Protein AF-A0A1B6JTE7-F1 (afdb_monomer_lite)

Sequence (117 aa):
RVVGVVVRNLNTAIDTTFYPTPEARLSNLRHRPIGIGVQGLADAFIALRMPYESEAARRLNRMIFETMYYAAIEASVGLATALGPYESFGGSHLSRGVFQFEIAGAKPSELWDWDAL

Foldseek 3Di:
DVLLVVLVVLLVCLVVPDDPDVVSNVVCQQQVDDDDDDDCLVVVCVVVVHDCPDPVSVVVVLVVVLVSQVSNVVSLVVVCVVPNHHNPPPPDCVNVLHDPCVVVVHDHDPPDDSVVD

pLDDT: mean 97.37, std 1.62, range [90.31, 98.81]

Organism: NCBI:txid320908

Structure (mmCIF, N/CA/C/O backbone):
data_AF-A0A1B6JTE7-F1
#
_entry.id   AF-A0A1B6JTE7-F1
#
loop_
_atom_site.group_PDB
_atom_site.id
_atom_site.type_symbol
_atom_site.label_atom_id
_atom_site.label_alt_id
_atom_site.label_comp_id
_atom_site.label_asym_id
_atom_site.label_entity_id
_atom_site.label_seq_id
_atom_site.pdbx_PDB_ins_code
_atom_site.Cartn_x
_atom_site.Cartn_y
_atom_site.Cartn_z
_atom_site.occupancy
_atom_site.B_iso_or_equiv
_atom_site.auth_seq_id
_atom_site.auth_comp_id
_atom_site.auth_asym_id
_atom_site.auth_atom_id
_atom_site.pdbx_PDB_model_num
ATOM 1 N N . ARG A 1 1 ? 0.471 -11.310 -4.313 1.00 91.44 1 ARG A N 1
ATOM 2 C CA . ARG A 1 1 ? 0.625 -12.377 -3.277 1.00 91.44 1 ARG A CA 1
ATOM 3 C C . ARG A 1 1 ? 1.498 -11.977 -2.080 1.00 91.44 1 ARG A C 1
ATOM 5 O O . ARG A 1 1 ? 0.946 -11.888 -0.993 1.00 91.44 1 ARG A O 1
ATOM 12 N N . VAL A 1 2 ? 2.821 -11.781 -2.223 1.00 98.12 2 VAL A N 1
ATOM 13 C CA . VAL A 1 2 ? 3.726 -11.526 -1.068 1.00 98.12 2 VAL A CA 1
ATOM 14 C C . VAL A 1 2 ? 3.336 -10.261 -0.302 1.00 98.12 2 VAL A C 1
ATOM 16 O O . VAL A 1 2 ? 3.194 -10.310 0.913 1.00 98.12 2 VAL A O 1
ATOM 19 N N . VAL A 1 3 ? 3.057 -9.165 -1.011 1.00 98.62 3 VAL A N 1
ATOM 20 C CA . VAL A 1 3 ? 2.592 -7.911 -0.395 1.00 98.62 3 VAL A CA 1
ATOM 21 C C . VAL A 1 3 ? 1.341 -8.121 0.459 1.00 98.62 3 VAL A C 1
ATOM 23 O O . VAL A 1 3 ? 1.306 -7.666 1.593 1.00 98.62 3 VAL A O 1
ATOM 26 N N . GLY A 1 4 ? 0.363 -8.899 -0.012 1.00 98.44 4 GLY A N 1
ATOM 27 C CA . GLY A 1 4 ? -0.830 -9.206 0.780 1.00 98.44 4 GLY A CA 1
ATOM 28 C C . GLY A 1 4 ? -0.541 -9.986 2.071 1.00 98.44 4 GLY A C 1
ATOM 29 O O . GLY A 1 4 ? -1.251 -9.819 3.059 1.00 98.44 4 GLY A O 1
ATOM 30 N N . VAL A 1 5 ? 0.516 -10.809 2.111 1.00 98.62 5 VAL A N 1
ATOM 31 C CA . VAL A 1 5 ? 0.989 -11.422 3.369 1.00 98.62 5 VAL A CA 1
ATOM 32 C C . VAL A 1 5 ? 1.558 -10.349 4.296 1.00 98.62 5 VAL A C 1
ATOM 34 O O . VAL A 1 5 ? 1.211 -10.322 5.472 1.00 98.62 5 VAL A O 1
ATOM 37 N N . VAL A 1 6 ? 2.372 -9.433 3.765 1.00 98.75 6 VAL A N 1
ATOM 38 C CA . VAL A 1 6 ? 2.942 -8.319 4.539 1.00 98.75 6 VAL A CA 1
ATOM 39 C C . VAL A 1 6 ? 1.846 -7.414 5.109 1.00 98.75 6 VAL A C 1
ATOM 41 O O . VAL A 1 6 ? 1.922 -7.071 6.283 1.00 98.75 6 VAL A O 1
ATOM 44 N N . VAL A 1 7 ? 0.795 -7.101 4.341 1.00 98.81 7 VAL A N 1
ATOM 45 C CA . VAL A 1 7 ? -0.376 -6.342 4.827 1.00 98.81 7 VAL A CA 1
ATOM 46 C C . VAL A 1 7 ? -0.989 -7.000 6.058 1.00 98.81 7 VAL A C 1
ATOM 48 O O . VAL A 1 7 ? -1.206 -6.331 7.065 1.00 98.81 7 VAL A O 1
ATOM 51 N N . ARG A 1 8 ? -1.230 -8.316 6.011 1.00 98.56 8 ARG A N 1
ATOM 52 C CA . ARG A 1 8 ? -1.801 -9.052 7.149 1.00 98.56 8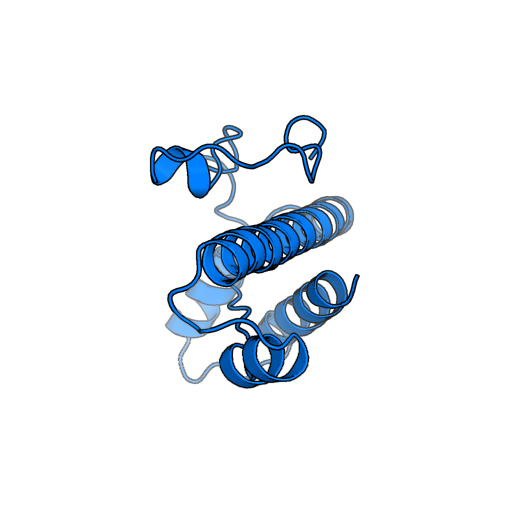 ARG A CA 1
ATOM 53 C C . ARG A 1 8 ? -0.870 -9.041 8.355 1.00 98.56 8 ARG A C 1
ATOM 55 O O . ARG A 1 8 ? -1.327 -8.748 9.453 1.00 98.56 8 ARG A O 1
ATOM 62 N N . ASN A 1 9 ? 0.424 -9.280 8.143 1.00 98.62 9 ASN A N 1
ATOM 63 C CA . ASN A 1 9 ? 1.418 -9.258 9.215 1.00 98.62 9 ASN A CA 1
ATOM 64 C C . ASN A 1 9 ? 1.482 -7.884 9.898 1.00 98.62 9 ASN A C 1
ATOM 66 O O . ASN A 1 9 ? 1.455 -7.804 11.124 1.00 98.62 9 ASN A O 1
ATOM 70 N N . LEU A 1 10 ? 1.540 -6.804 9.113 1.00 98.62 10 LEU A N 1
ATOM 71 C CA . LEU A 1 10 ? 1.593 -5.441 9.640 1.00 98.62 10 LEU A CA 1
ATOM 72 C C . LEU A 1 10 ? 0.280 -5.045 10.320 1.00 98.62 10 LEU A C 1
ATOM 74 O O . LEU A 1 10 ? 0.327 -4.424 11.376 1.00 98.62 10 LEU A O 1
ATOM 78 N N . ASN A 1 11 ? -0.877 -5.452 9.789 1.00 98.56 11 ASN A N 1
ATOM 79 C CA . ASN A 1 11 ? -2.155 -5.217 10.460 1.00 98.56 11 ASN A CA 1
ATOM 80 C C . ASN A 1 11 ? -2.231 -5.938 11.815 1.00 98.56 11 ASN A C 1
ATOM 82 O O . ASN A 1 11 ? -2.684 -5.338 12.781 1.00 98.56 11 ASN A O 1
ATOM 86 N N . THR A 1 12 ? -1.750 -7.182 11.916 1.00 98.44 12 THR A N 1
ATOM 87 C CA . THR A 1 12 ? -1.650 -7.886 13.207 1.00 98.44 12 THR A CA 1
ATOM 88 C C . THR A 1 12 ? -0.702 -7.166 14.167 1.00 98.44 12 THR A C 1
ATOM 90 O O . THR A 1 12 ? -1.013 -7.039 15.349 1.00 98.44 12 THR A O 1
ATOM 93 N N . ALA A 1 13 ? 0.420 -6.637 13.670 1.00 98.25 13 ALA A N 1
ATOM 94 C CA . ALA A 1 13 ? 1.377 -5.906 14.497 1.00 98.25 13 ALA A CA 1
ATOM 95 C C . ALA A 1 13 ? 0.771 -4.652 15.154 1.00 98.25 13 ALA A C 1
ATOM 97 O O . ALA A 1 13 ? 1.160 -4.314 16.270 1.00 98.25 13 ALA A O 1
ATOM 98 N N . ILE A 1 14 ? -0.207 -3.993 14.519 1.00 98.25 14 ILE A N 1
ATOM 99 C CA . ILE A 1 14 ? -0.927 -2.850 15.111 1.00 98.25 14 ILE A CA 1
ATOM 100 C C . ILE A 1 14 ? -1.611 -3.248 16.424 1.00 98.25 14 ILE A C 1
ATOM 102 O O . ILE A 1 14 ? -1.602 -2.465 17.376 1.00 98.25 14 ILE A O 1
ATOM 106 N N . ASP A 1 15 ? -2.169 -4.455 16.496 1.00 97.56 15 ASP A N 1
ATOM 107 C CA . ASP A 1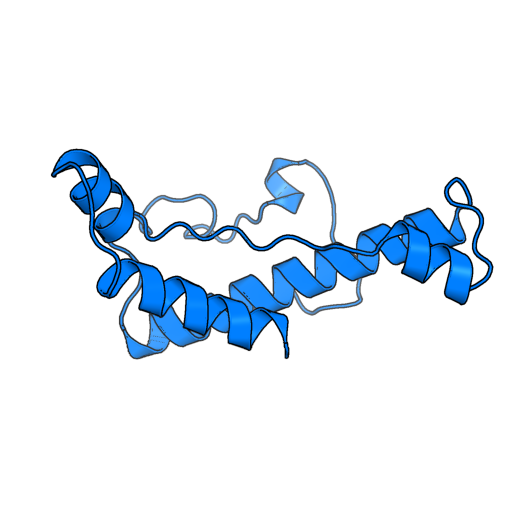 15 ? -2.905 -4.924 17.673 1.00 97.56 15 ASP A CA 1
ATOM 108 C C . ASP A 1 15 ? -1.978 -5.488 18.757 1.00 97.56 15 ASP A C 1
ATOM 110 O O . ASP A 1 15 ? -2.291 -5.402 19.944 1.00 97.56 15 ASP A O 1
ATOM 114 N N . THR A 1 16 ? -0.830 -6.050 18.366 1.00 97.44 16 THR A N 1
ATOM 115 C CA . THR A 1 16 ? 0.092 -6.729 19.292 1.00 97.44 16 THR A CA 1
ATOM 116 C C . THR A 1 16 ? 1.272 -5.875 19.747 1.00 97.44 16 THR A C 1
ATOM 118 O O . THR A 1 16 ? 2.005 -6.290 20.643 1.00 97.44 16 THR A O 1
ATOM 121 N N . THR A 1 17 ? 1.520 -4.720 19.124 1.00 96.94 17 THR A N 1
ATOM 122 C CA . THR A 1 17 ? 2.668 -3.879 19.485 1.00 96.94 17 THR A CA 1
ATOM 123 C C . THR A 1 17 ? 2.481 -3.216 20.849 1.00 96.94 17 THR A C 1
ATOM 125 O O . THR A 1 17 ? 1.377 -2.846 21.253 1.00 96.94 17 THR A O 1
ATOM 128 N N . PHE A 1 18 ? 3.593 -3.001 21.549 1.00 97.62 18 PHE A N 1
ATOM 129 C CA . PHE A 1 18 ? 3.625 -2.114 22.703 1.00 97.62 18 PHE A CA 1
ATOM 130 C C . PHE A 1 18 ? 3.637 -0.658 22.227 1.00 97.62 18 PHE A C 1
ATOM 132 O O . PHE A 1 18 ? 4.460 -0.280 21.391 1.00 97.62 18 PHE A O 1
ATOM 139 N N . TYR A 1 19 ? 2.735 0.159 22.771 1.00 98.06 19 TYR A N 1
ATOM 140 C CA . TYR A 1 19 ? 2.679 1.591 22.495 1.00 98.06 19 TYR A CA 1
ATOM 141 C C . TYR A 1 19 ? 3.289 2.365 23.667 1.00 98.06 19 TYR A C 1
ATOM 143 O O . TYR A 1 19 ? 2.765 2.266 24.777 1.00 98.06 19 TYR A O 1
ATOM 151 N N . PRO A 1 20 ? 4.357 3.154 23.447 1.00 97.12 20 PRO A N 1
ATOM 152 C CA . PRO A 1 20 ? 5.023 3.883 24.525 1.00 97.12 20 PRO A CA 1
ATOM 153 C C . PRO A 1 20 ? 4.172 5.030 25.084 1.00 97.12 20 PRO A C 1
ATOM 155 O O . PRO A 1 20 ? 4.398 5.452 26.215 1.00 97.12 20 PRO A O 1
ATOM 158 N N . THR A 1 21 ? 3.198 5.531 24.315 1.00 98.06 21 THR A N 1
ATOM 159 C CA . THR A 1 21 ? 2.276 6.585 24.749 1.00 98.06 21 THR A CA 1
ATOM 160 C C . THR A 1 21 ? 0.830 6.266 24.340 1.00 98.06 21 THR A C 1
ATOM 162 O O . THR A 1 21 ? 0.604 5.587 23.326 1.00 98.06 21 THR A O 1
ATOM 165 N N . PRO A 1 22 ? -0.175 6.734 25.105 1.00 98.00 22 PRO A N 1
ATOM 166 C CA . PRO A 1 22 ? -1.583 6.518 24.772 1.00 98.00 22 PRO A CA 1
ATOM 167 C C . PRO A 1 22 ? -1.997 7.191 23.455 1.00 98.00 22 PRO A C 1
ATOM 169 O O . PRO A 1 22 ? -2.849 6.657 22.747 1.00 98.00 22 PRO A O 1
ATOM 172 N N . GLU A 1 23 ? -1.374 8.307 23.076 1.00 98.19 23 GLU A N 1
ATOM 173 C CA . GLU A 1 23 ? -1.640 9.018 21.819 1.00 98.19 23 GLU A CA 1
ATOM 174 C C . GLU A 1 23 ? -1.215 8.183 20.608 1.00 98.19 23 GLU A C 1
ATOM 176 O O . GLU A 1 23 ? -1.950 8.107 19.622 1.00 98.19 23 GLU A O 1
ATOM 181 N N . ALA A 1 24 ? -0.064 7.504 20.696 1.00 97.94 24 ALA A N 1
ATOM 182 C CA . ALA A 1 24 ? 0.398 6.600 19.647 1.00 97.94 24 ALA A CA 1
ATOM 183 C C . ALA A 1 24 ? -0.581 5.433 19.459 1.00 97.94 24 ALA A C 1
ATOM 185 O O . ALA A 1 24 ? -0.944 5.106 18.328 1.00 97.94 24 ALA A O 1
ATOM 186 N N . ARG A 1 25 ? -1.069 4.854 20.567 1.00 98.00 25 ARG A N 1
ATOM 187 C CA . ARG A 1 25 ? -2.077 3.785 20.538 1.00 98.00 25 ARG A CA 1
ATOM 188 C C . ARG A 1 25 ? -3.388 4.261 19.921 1.00 98.00 25 ARG A C 1
ATOM 190 O O . ARG A 1 25 ? -3.938 3.572 19.066 1.00 98.00 25 ARG A O 1
ATOM 197 N N . LEU A 1 26 ? -3.880 5.427 20.340 1.00 98.00 26 LEU A N 1
ATOM 198 C CA . LEU A 1 26 ? -5.117 6.009 19.820 1.00 98.00 26 LEU A CA 1
ATOM 199 C C . LEU A 1 26 ? -5.024 6.244 18.308 1.00 98.00 26 LEU A C 1
ATOM 201 O O . LEU A 1 26 ? -5.914 5.828 17.571 1.00 98.00 26 LEU A O 1
ATOM 205 N N . SER A 1 27 ? -3.931 6.858 17.850 1.00 97.94 27 SER A N 1
ATOM 206 C CA . SER A 1 27 ? -3.696 7.134 16.430 1.00 97.94 27 SER A CA 1
ATOM 207 C C . SER A 1 27 ? -3.678 5.849 15.595 1.00 97.94 27 SER A C 1
ATOM 209 O O . SER A 1 27 ? -4.434 5.720 14.628 1.00 97.94 27 SER A O 1
ATOM 211 N N . ASN A 1 28 ? -2.878 4.858 16.002 1.00 97.62 28 ASN A N 1
ATOM 212 C CA . ASN A 1 28 ? -2.752 3.613 15.250 1.00 97.62 28 ASN A CA 1
ATOM 213 C C . ASN A 1 28 ? -4.041 2.789 15.238 1.00 97.62 28 ASN A C 1
ATOM 215 O O . ASN A 1 28 ? -4.384 2.244 14.195 1.00 97.62 28 ASN A O 1
ATOM 219 N N . LEU A 1 29 ? -4.775 2.694 16.349 1.00 97.44 29 LEU A N 1
ATOM 220 C CA . LEU A 1 29 ? -6.016 1.912 16.374 1.00 97.44 29 LEU A CA 1
ATOM 221 C C . LEU A 1 29 ? -7.131 2.565 15.551 1.00 97.44 29 LEU A C 1
ATOM 223 O O . LEU A 1 29 ? -7.903 1.852 14.911 1.00 97.44 29 LEU A O 1
ATOM 227 N N . ARG A 1 30 ? -7.182 3.901 15.516 1.00 97.94 30 ARG A N 1
ATOM 228 C CA . ARG A 1 30 ? -8.193 4.654 14.766 1.00 97.94 30 ARG A CA 1
ATOM 229 C C . ARG A 1 30 ? -7.965 4.624 13.254 1.00 97.94 30 ARG A C 1
ATOM 231 O O . ARG A 1 30 ? -8.917 4.479 12.486 1.00 97.94 30 ARG A O 1
ATOM 238 N N . HIS A 1 31 ? -6.714 4.795 12.826 1.00 98.19 31 HIS A N 1
ATOM 239 C CA . HIS A 1 31 ? -6.358 4.994 11.414 1.00 98.19 31 HIS A CA 1
ATOM 240 C C . HIS A 1 31 ? -5.732 3.759 10.757 1.00 98.19 31 HIS A C 1
ATOM 242 O O . HIS A 1 31 ? -5.705 3.664 9.534 1.00 98.19 31 HIS A O 1
ATOM 248 N N . ARG A 1 32 ? -5.206 2.837 11.567 1.00 98.31 32 ARG A N 1
ATOM 249 C CA . ARG A 1 32 ? -4.526 1.595 11.174 1.00 98.31 32 ARG A CA 1
ATOM 250 C C . ARG A 1 32 ? -3.532 1.728 10.002 1.00 98.31 32 ARG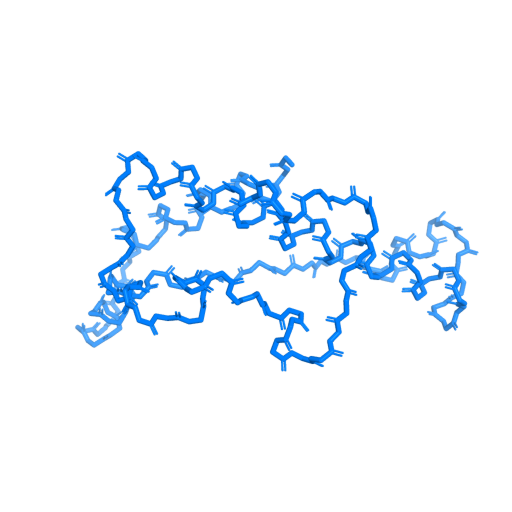 A C 1
ATOM 252 O O . ARG A 1 32 ? -3.569 0.905 9.086 1.00 98.31 32 ARG A O 1
ATOM 259 N N . PRO A 1 33 ? -2.637 2.738 9.993 1.00 98.31 33 PRO A N 1
ATOM 260 C CA . PRO A 1 33 ? -1.707 2.928 8.888 1.00 98.31 33 PRO A CA 1
ATOM 261 C C . PRO A 1 33 ? -0.634 1.832 8.874 1.00 98.31 33 PRO A C 1
ATOM 263 O O . PRO A 1 33 ? -0.143 1.408 9.920 1.00 98.31 33 PRO A O 1
ATOM 266 N N . ILE A 1 34 ? -0.218 1.420 7.676 1.00 98.44 34 ILE A N 1
ATOM 267 C CA . ILE A 1 34 ? 0.917 0.514 7.464 1.00 98.44 34 ILE A CA 1
ATOM 268 C C . ILE A 1 34 ? 1.848 1.068 6.384 1.00 98.44 34 ILE A C 1
ATOM 270 O O . ILE A 1 34 ? 1.407 1.749 5.460 1.00 98.44 34 ILE A O 1
ATOM 274 N N . GLY A 1 35 ? 3.141 0.759 6.491 1.00 97.81 35 GLY A N 1
ATOM 275 C CA . GLY A 1 35 ? 4.155 1.116 5.499 1.00 97.81 35 GLY A CA 1
ATOM 276 C C . GLY A 1 35 ? 4.804 -0.132 4.912 1.00 97.81 35 GLY A C 1
ATOM 277 O O . GLY A 1 35 ? 5.353 -0.946 5.651 1.00 97.81 35 GLY A O 1
ATOM 278 N N . ILE A 1 36 ? 4.757 -0.279 3.586 1.00 98.25 36 ILE A N 1
ATOM 279 C CA . ILE A 1 36 ? 5.389 -1.390 2.863 1.00 98.25 36 ILE A CA 1
ATOM 280 C C . ILE A 1 36 ? 6.434 -0.810 1.915 1.00 98.25 36 ILE A C 1
ATOM 282 O O . ILE A 1 36 ? 6.101 -0.061 1.000 1.00 98.25 36 ILE A O 1
ATOM 286 N N . GLY A 1 37 ? 7.699 -1.152 2.154 1.00 97.00 37 GLY A N 1
ATOM 287 C CA . GLY A 1 37 ? 8.832 -0.734 1.331 1.00 97.00 37 GLY A CA 1
ATOM 288 C C . GLY A 1 37 ? 9.403 -1.867 0.483 1.00 97.00 37 GLY A C 1
ATOM 289 O O . GLY A 1 37 ? 8.931 -3.005 0.516 1.00 97.00 37 GLY A O 1
ATOM 290 N N . VAL A 1 38 ? 10.466 -1.543 -0.248 1.00 98.06 38 VAL A N 1
ATOM 291 C CA . VAL A 1 38 ? 11.292 -2.504 -0.986 1.00 98.06 38 VAL A CA 1
ATOM 292 C C . VAL A 1 38 ? 12.759 -2.309 -0.642 1.00 98.06 38 VAL A C 1
ATOM 294 O O . VAL A 1 38 ? 13.180 -1.239 -0.210 1.00 98.06 38 VAL A O 1
ATOM 297 N N . GLN A 1 39 ? 13.540 -3.347 -0.893 1.00 98.25 39 GLN A N 1
ATOM 298 C CA . GLN A 1 39 ? 14.996 -3.316 -0.914 1.00 98.25 39 GLN A CA 1
ATOM 299 C C . GLN A 1 39 ? 15.471 -4.077 -2.155 1.00 98.25 39 GLN A C 1
ATOM 301 O O . GLN A 1 39 ? 14.728 -4.902 -2.688 1.00 98.25 39 GLN A O 1
ATOM 306 N N . GLY A 1 40 ? 16.687 -3.795 -2.624 1.00 98.12 40 GLY A N 1
ATOM 307 C CA . GLY A 1 40 ? 17.264 -4.493 -3.776 1.00 98.12 40 GLY A CA 1
ATOM 308 C C . GLY A 1 40 ? 16.719 -4.064 -5.144 1.00 98.12 40 GLY A C 1
ATOM 309 O O . GLY A 1 40 ? 16.756 -4.845 -6.090 1.00 98.12 40 GLY A O 1
ATOM 310 N N . LEU A 1 41 ? 16.190 -2.839 -5.278 1.00 98.38 41 LEU A N 1
ATOM 311 C CA . LEU A 1 41 ? 15.710 -2.336 -6.574 1.00 98.38 41 LEU A CA 1
ATOM 312 C C . LEU A 1 41 ? 16.856 -2.210 -7.595 1.00 98.38 41 LEU A C 1
ATOM 314 O O . LEU A 1 41 ? 16.710 -2.621 -8.744 1.00 98.38 41 LEU A O 1
ATOM 318 N N . ALA A 1 42 ? 18.007 -1.684 -7.165 1.00 98.12 42 ALA A N 1
ATOM 319 C CA . ALA A 1 42 ? 19.198 -1.596 -8.007 1.00 98.12 42 ALA A CA 1
ATOM 320 C C . ALA A 1 42 ? 19.713 -2.990 -8.395 1.00 98.12 42 ALA A C 1
ATOM 322 O O . ALA A 1 42 ? 20.004 -3.231 -9.564 1.00 98.12 42 ALA A O 1
ATOM 323 N N . ASP A 1 43 ? 19.752 -3.925 -7.444 1.00 98.56 43 ASP A N 1
ATOM 324 C CA . ASP A 1 43 ? 20.129 -5.320 -7.678 1.00 98.56 43 ASP A CA 1
ATOM 325 C C . ASP A 1 43 ? 19.211 -5.992 -8.706 1.00 98.56 43 ASP A C 1
ATOM 327 O O . ASP A 1 43 ? 19.692 -6.672 -9.611 1.00 98.56 43 ASP A O 1
ATOM 331 N N . ALA A 1 44 ? 17.898 -5.749 -8.631 1.00 98.38 44 ALA A N 1
ATOM 332 C CA . ALA A 1 44 ? 16.938 -6.248 -9.611 1.00 98.38 44 ALA A CA 1
ATOM 333 C C . ALA A 1 44 ? 17.225 -5.705 -11.020 1.00 98.38 44 ALA A C 1
ATOM 335 O O . ALA A 1 44 ? 17.217 -6.466 -11.990 1.00 98.38 44 ALA A O 1
ATOM 336 N N . PHE A 1 45 ? 17.531 -4.411 -11.149 1.00 98.56 45 PHE A N 1
ATOM 337 C CA . PHE A 1 45 ? 17.912 -3.828 -12.437 1.00 98.56 45 PHE A CA 1
ATOM 338 C C . PHE A 1 45 ? 19.226 -4.409 -12.967 1.00 98.56 45 PHE A C 1
ATOM 340 O O . PHE A 1 45 ? 19.297 -4.766 -14.143 1.00 98.56 45 PHE A O 1
ATOM 347 N N . ILE A 1 46 ? 20.236 -4.587 -12.110 1.00 98.44 46 ILE A N 1
ATOM 348 C CA . ILE A 1 46 ? 21.518 -5.207 -12.477 1.00 98.44 46 ILE A CA 1
ATOM 349 C C . ILE A 1 46 ? 21.307 -6.646 -12.958 1.00 98.44 46 ILE A C 1
ATOM 351 O O . ILE A 1 46 ? 21.814 -7.019 -14.018 1.00 98.44 46 ILE A O 1
ATOM 355 N N . ALA A 1 47 ? 20.522 -7.442 -12.229 1.00 98.50 47 ALA A N 1
ATOM 356 C CA . ALA A 1 47 ? 20.219 -8.829 -12.581 1.00 98.50 47 ALA A CA 1
ATOM 357 C C . ALA A 1 47 ? 19.523 -8.942 -13.948 1.00 98.50 47 ALA A C 1
ATOM 359 O O . ALA A 1 47 ? 19.801 -9.861 -14.718 1.00 98.50 47 ALA A O 1
ATOM 360 N N . LEU A 1 48 ? 18.672 -7.969 -14.281 1.00 98.31 48 LEU A N 1
ATOM 361 C CA . LEU A 1 48 ? 17.988 -7.868 -15.571 1.00 98.31 48 LEU A CA 1
ATOM 362 C C . LEU A 1 48 ? 18.811 -7.147 -16.650 1.00 98.31 48 LEU A C 1
ATOM 364 O O . LEU A 1 48 ? 18.318 -6.951 -17.761 1.00 98.31 48 LEU A O 1
ATOM 368 N N . ARG A 1 49 ? 20.057 -6.759 -16.344 1.00 98.12 49 ARG A N 1
ATOM 369 C CA . ARG A 1 49 ? 20.953 -5.989 -17.224 1.00 98.12 49 ARG A CA 1
ATOM 370 C C . ARG A 1 49 ? 20.317 -4.689 -17.732 1.00 98.12 49 ARG A C 1
ATOM 372 O O . ARG A 1 49 ? 20.542 -4.279 -18.869 1.00 98.12 49 ARG A O 1
ATOM 379 N N . MET A 1 50 ? 19.524 -4.039 -16.886 1.00 98.44 50 MET A N 1
ATOM 380 C CA . MET A 1 50 ? 18.887 -2.757 -17.168 1.00 98.44 50 MET A CA 1
ATOM 381 C C . MET A 1 50 ? 19.708 -1.628 -16.532 1.00 98.44 50 MET A C 1
ATOM 383 O O . MET A 1 50 ? 19.824 -1.586 -15.307 1.00 98.44 50 MET A O 1
ATOM 387 N N . PRO A 1 51 ? 20.263 -0.682 -17.315 1.00 98.31 51 PRO A N 1
ATOM 388 C CA . PRO A 1 51 ? 20.819 0.541 -16.748 1.00 98.31 51 PRO A CA 1
ATOM 389 C C . PRO A 1 51 ? 19.745 1.280 -15.948 1.00 98.31 51 PRO A C 1
ATOM 391 O O . PRO A 1 51 ? 18.599 1.364 -16.394 1.00 98.31 51 PRO A O 1
ATOM 394 N N . TYR A 1 52 ? 20.113 1.835 -14.795 1.00 97.94 52 TYR A N 1
ATOM 395 C CA . TYR A 1 52 ? 19.158 2.440 -13.859 1.00 97.94 52 TYR A CA 1
ATOM 396 C C . TYR A 1 52 ? 18.309 3.550 -14.507 1.00 97.94 52 TYR A C 1
ATOM 398 O O . TYR A 1 52 ? 17.108 3.648 -14.274 1.00 97.94 52 TYR A O 1
ATOM 406 N N . GLU A 1 53 ? 18.922 4.350 -15.378 1.00 97.88 53 GLU A N 1
ATOM 407 C CA . GLU A 1 53 ? 18.273 5.468 -16.077 1.00 97.88 53 GLU A CA 1
ATOM 408 C C . GLU A 1 53 ? 17.558 5.054 -17.374 1.00 97.88 53 GLU A C 1
ATOM 410 O O . GLU A 1 53 ? 16.944 5.885 -18.044 1.00 97.88 53 GLU A O 1
ATOM 415 N N . SER A 1 54 ? 17.620 3.772 -17.752 1.00 98.44 54 SER A N 1
ATOM 416 C CA . SER A 1 54 ? 16.999 3.285 -18.984 1.00 98.44 54 SER A CA 1
ATOM 417 C C . SER A 1 54 ? 15.474 3.350 -18.924 1.00 98.44 54 SER A C 1
ATOM 419 O O . SER A 1 54 ? 14.852 3.141 -17.881 1.00 98.44 54 SER A O 1
ATOM 421 N N . GLU A 1 55 ? 14.837 3.538 -20.081 1.00 98.31 55 GLU A N 1
ATOM 422 C CA . GLU A 1 55 ? 13.373 3.517 -20.162 1.00 98.31 55 GLU A CA 1
ATOM 423 C C . GLU A 1 55 ? 12.791 2.151 -19.738 1.00 98.31 55 GLU A C 1
ATOM 425 O O . GLU A 1 55 ? 11.701 2.081 -19.174 1.00 98.31 55 GLU A O 1
ATOM 430 N N . ALA A 1 56 ? 13.535 1.056 -19.939 1.00 97.94 56 ALA A N 1
ATOM 431 C CA . ALA A 1 56 ? 13.144 -0.266 -19.451 1.00 97.94 56 ALA A CA 1
ATOM 432 C C . ALA A 1 56 ? 13.072 -0.318 -17.914 1.00 97.94 56 ALA A C 1
ATOM 434 O O . ALA A 1 56 ? 12.058 -0.768 -17.378 1.00 97.94 56 ALA A O 1
ATOM 435 N N . ALA A 1 57 ? 14.086 0.208 -17.215 1.00 98.38 57 ALA A N 1
ATOM 436 C CA . ALA A 1 57 ? 14.089 0.304 -15.755 1.00 98.38 57 ALA A CA 1
ATOM 437 C C . ALA A 1 57 ? 12.968 1.223 -15.244 1.00 98.38 57 ALA A C 1
ATOM 439 O O . ALA A 1 57 ? 12.262 0.867 -14.301 1.00 98.38 57 ALA A O 1
ATOM 440 N N . ARG A 1 58 ? 12.717 2.360 -15.911 1.00 97.88 58 ARG A N 1
ATOM 441 C CA . ARG A 1 58 ? 11.606 3.273 -15.571 1.00 97.88 58 ARG A CA 1
ATOM 442 C C . ARG A 1 58 ? 10.240 2.597 -15.685 1.00 97.88 58 ARG A C 1
ATOM 444 O O . ARG A 1 58 ? 9.399 2.767 -14.801 1.00 97.88 58 ARG A O 1
ATOM 451 N N . ARG A 1 59 ? 10.008 1.818 -16.748 1.00 97.19 59 ARG A N 1
ATOM 452 C CA . ARG A 1 59 ? 8.770 1.037 -16.918 1.00 97.19 59 ARG A CA 1
ATOM 453 C C . ARG A 1 59 ? 8.629 -0.037 -15.847 1.00 97.19 59 ARG A C 1
ATOM 455 O O . ARG A 1 59 ? 7.579 -0.104 -15.214 1.00 97.19 59 ARG A O 1
ATOM 462 N N . LEU A 1 60 ? 9.681 -0.821 -15.610 1.00 97.88 60 LEU A N 1
ATOM 463 C CA . LEU A 1 60 ? 9.669 -1.869 -14.590 1.00 97.88 60 LEU A CA 1
ATOM 464 C C . LEU A 1 60 ? 9.418 -1.289 -13.194 1.00 97.88 60 LEU A C 1
ATOM 466 O O . LEU A 1 60 ? 8.608 -1.828 -12.449 1.00 97.88 60 LEU A O 1
ATOM 470 N N . ASN A 1 61 ? 10.042 -0.155 -12.867 1.00 98.06 61 ASN A N 1
ATOM 471 C CA . ASN A 1 61 ? 9.807 0.561 -11.619 1.00 98.06 61 ASN A CA 1
ATOM 472 C C . ASN A 1 61 ? 8.317 0.875 -11.420 1.00 98.06 61 ASN A C 1
ATOM 474 O O . ASN A 1 61 ? 7.759 0.547 -10.376 1.00 98.06 61 ASN A O 1
ATOM 478 N N . ARG A 1 62 ? 7.652 1.454 -12.434 1.00 97.00 62 ARG A N 1
ATOM 479 C CA . ARG A 1 62 ? 6.205 1.725 -12.371 1.00 97.00 62 ARG A CA 1
ATOM 480 C C . ARG A 1 62 ? 5.407 0.447 -12.115 1.00 97.00 62 ARG A C 1
ATOM 482 O O . ARG A 1 62 ? 4.613 0.423 -11.185 1.00 97.00 62 ARG A O 1
ATOM 489 N N . MET A 1 63 ? 5.678 -0.620 -12.867 1.00 97.25 63 MET A N 1
ATOM 490 C CA . MET A 1 63 ? 4.963 -1.894 -12.729 1.00 97.25 63 MET A CA 1
ATOM 491 C C . MET A 1 63 ? 5.149 -2.539 -11.349 1.00 97.25 63 MET A C 1
ATOM 493 O O . MET A 1 63 ? 4.192 -3.087 -10.802 1.00 97.25 63 MET A O 1
ATOM 497 N N . ILE A 1 64 ? 6.356 -2.472 -10.771 1.00 98.19 64 ILE A N 1
ATOM 498 C CA . ILE A 1 64 ? 6.639 -2.991 -9.425 1.00 98.19 64 ILE A CA 1
ATOM 499 C C . ILE A 1 64 ? 5.758 -2.273 -8.404 1.00 98.19 64 ILE A C 1
ATOM 501 O O . ILE A 1 64 ? 5.008 -2.926 -7.680 1.00 98.19 64 ILE A O 1
ATOM 505 N N . PHE A 1 65 ? 5.818 -0.942 -8.359 1.00 98.19 65 PHE A N 1
ATOM 506 C CA . PHE A 1 65 ? 5.093 -0.170 -7.350 1.00 98.19 65 PHE A CA 1
ATOM 507 C C . PHE A 1 65 ? 3.580 -0.186 -7.567 1.00 98.19 65 PHE A C 1
ATOM 509 O O . PHE A 1 65 ? 2.836 -0.242 -6.591 1.00 98.19 65 PHE A O 1
ATOM 516 N N . GLU A 1 66 ? 3.118 -0.225 -8.815 1.00 97.75 66 GLU A N 1
ATOM 517 C CA . GLU A 1 66 ? 1.705 -0.412 -9.141 1.00 97.75 66 GLU A CA 1
ATOM 518 C C . GLU A 1 66 ? 1.190 -1.763 -8.630 1.00 97.75 66 GLU A C 1
ATOM 520 O O . GLU A 1 66 ? 0.197 -1.816 -7.909 1.00 97.75 66 GLU A O 1
ATOM 525 N N . THR A 1 67 ? 1.926 -2.845 -8.901 1.00 98.25 67 THR A N 1
ATOM 526 C CA . THR A 1 67 ? 1.593 -4.192 -8.411 1.00 98.25 67 THR A CA 1
ATOM 527 C C . THR A 1 67 ? 1.587 -4.264 -6.892 1.00 98.25 67 THR A C 1
ATOM 529 O O . THR A 1 67 ? 0.736 -4.923 -6.293 1.00 98.25 67 THR A O 1
ATOM 532 N N . MET A 1 68 ? 2.546 -3.602 -6.245 1.00 98.50 68 MET A N 1
ATOM 533 C CA . MET A 1 68 ? 2.589 -3.540 -4.791 1.00 98.50 68 MET A CA 1
ATOM 534 C C . MET A 1 68 ? 1.393 -2.785 -4.227 1.00 98.50 68 MET A C 1
ATOM 536 O O . MET A 1 68 ? 0.780 -3.267 -3.279 1.00 98.50 68 MET A O 1
ATOM 540 N N . TYR A 1 69 ? 1.051 -1.634 -4.801 1.00 98.25 69 TYR A N 1
ATOM 541 C CA . TYR A 1 69 ? -0.076 -0.837 -4.337 1.00 98.25 69 TYR A CA 1
ATOM 542 C C . TYR A 1 69 ? -1.398 -1.587 -4.520 1.00 98.25 69 TYR A C 1
ATOM 544 O O . TYR A 1 69 ? -2.142 -1.724 -3.551 1.00 98.25 69 TYR A O 1
ATOM 552 N N . TYR A 1 70 ? -1.629 -2.174 -5.697 1.00 98.31 70 TYR A N 1
ATOM 553 C CA . TYR A 1 70 ? -2.824 -2.970 -5.982 1.00 98.31 70 TYR A CA 1
ATOM 554 C C . TYR A 1 70 ? -2.976 -4.119 -4.981 1.00 98.31 70 TYR A C 1
ATOM 556 O O . TYR A 1 70 ? -3.975 -4.219 -4.274 1.00 98.31 70 TYR A O 1
ATOM 564 N N . ALA A 1 71 ? -1.930 -4.938 -4.828 1.00 98.44 71 ALA A N 1
ATOM 565 C CA . ALA A 1 71 ? -1.951 -6.072 -3.910 1.00 98.44 71 ALA A CA 1
ATOM 566 C C . ALA A 1 71 ? -2.088 -5.654 -2.435 1.00 98.44 71 ALA A C 1
ATOM 568 O O . ALA A 1 71 ? -2.550 -6.450 -1.613 1.00 98.44 71 ALA A O 1
ATOM 569 N N . ALA A 1 72 ? -1.644 -4.445 -2.076 1.00 98.69 72 ALA A N 1
ATOM 570 C CA . ALA A 1 72 ? -1.806 -3.920 -0.729 1.00 98.69 72 ALA A CA 1
ATOM 571 C C . ALA A 1 72 ? -3.262 -3.524 -0.454 1.00 98.69 72 ALA A C 1
ATOM 573 O O . ALA A 1 72 ? -3.807 -3.902 0.586 1.00 98.69 72 ALA A O 1
ATOM 574 N N . ILE A 1 73 ? -3.889 -2.814 -1.395 1.00 98.25 73 ILE A N 1
ATOM 575 C CA . ILE A 1 73 ? -5.297 -2.424 -1.302 1.00 98.25 73 ILE A CA 1
ATOM 576 C C . ILE A 1 73 ? -6.198 -3.658 -1.340 1.00 98.25 73 ILE A C 1
ATOM 578 O O . ILE A 1 73 ? -7.006 -3.811 -0.435 1.00 98.25 73 ILE A O 1
ATOM 582 N N . GLU A 1 74 ? -5.998 -4.591 -2.272 1.00 98.38 74 GLU A N 1
ATOM 583 C CA . GLU A 1 74 ? -6.776 -5.840 -2.370 1.00 98.38 74 GLU A CA 1
ATOM 584 C C . GLU A 1 74 ? -6.773 -6.622 -1.046 1.00 98.38 74 GLU A C 1
ATOM 586 O O . GLU A 1 74 ? -7.813 -7.036 -0.529 1.00 98.38 74 GLU A O 1
ATOM 591 N N . ALA A 1 75 ? -5.597 -6.781 -0.434 1.00 98.62 75 ALA A N 1
ATOM 592 C CA . ALA A 1 75 ? -5.491 -7.451 0.856 1.00 98.62 75 ALA A CA 1
ATOM 593 C C . ALA A 1 75 ? -6.149 -6.653 1.995 1.00 98.62 75 ALA A C 1
ATOM 595 O O . ALA A 1 75 ? -6.704 -7.255 2.916 1.00 98.62 75 ALA A O 1
ATOM 596 N N . SER A 1 76 ? -6.088 -5.320 1.946 1.00 98.44 76 SER A N 1
ATOM 597 C CA . SER A 1 76 ? -6.739 -4.439 2.918 1.00 98.44 76 SER A CA 1
ATOM 598 C C . SER A 1 76 ? -8.264 -4.465 2.785 1.00 98.44 76 SER A C 1
ATOM 600 O O . SER A 1 76 ? -8.941 -4.545 3.807 1.00 98.44 76 SER A O 1
ATOM 602 N N . VAL A 1 77 ? -8.801 -4.510 1.561 1.00 98.06 77 VAL A N 1
ATOM 603 C CA . VAL A 1 77 ? -10.228 -4.723 1.277 1.00 98.06 77 VAL A CA 1
ATOM 604 C C . VAL A 1 77 ? -10.677 -6.050 1.874 1.00 98.06 77 VAL A C 1
ATOM 606 O O . VAL A 1 77 ? -11.627 -6.069 2.649 1.00 98.06 77 VAL A O 1
ATOM 609 N N . GLY A 1 78 ? -9.941 -7.141 1.635 1.00 98.19 78 GLY A N 1
ATOM 610 C CA . GLY A 1 78 ? -10.257 -8.442 2.235 1.00 98.19 78 GLY A CA 1
ATOM 611 C C . GLY A 1 78 ? -10.285 -8.422 3.772 1.00 98.19 78 GLY A C 1
ATOM 612 O O . GLY A 1 78 ? -11.146 -9.053 4.385 1.00 98.19 78 GLY A O 1
ATOM 613 N N . LEU A 1 79 ? -9.384 -7.665 4.411 1.00 98.50 79 LEU A N 1
ATOM 614 C CA . LEU A 1 79 ? -9.417 -7.446 5.863 1.00 98.50 79 LEU A CA 1
ATOM 615 C C . LEU A 1 79 ? -10.633 -6.617 6.290 1.00 98.50 79 LEU A C 1
ATOM 617 O O . LEU A 1 79 ? -11.280 -6.973 7.271 1.00 98.50 79 LEU A O 1
ATOM 621 N N . ALA A 1 80 ? -10.966 -5.556 5.556 1.00 98.19 80 ALA A N 1
ATOM 622 C CA . ALA A 1 80 ? -12.122 -4.714 5.843 1.00 98.19 80 ALA A CA 1
ATOM 623 C C . ALA A 1 80 ? -13.447 -5.474 5.674 1.00 98.19 80 ALA A C 1
ATOM 625 O O . ALA A 1 80 ? -14.369 -5.274 6.460 1.00 98.19 80 ALA A O 1
ATOM 626 N N . THR A 1 81 ? -13.541 -6.395 4.712 1.00 97.81 81 THR A N 1
ATOM 627 C CA . THR A 1 81 ? -14.697 -7.291 4.562 1.00 97.81 81 THR A CA 1
ATOM 628 C C . THR A 1 81 ? -14.850 -8.224 5.764 1.00 97.81 81 THR A C 1
ATOM 630 O O . THR A 1 81 ? -15.968 -8.473 6.205 1.00 97.81 81 THR A O 1
ATOM 633 N N . ALA A 1 82 ? -13.743 -8.739 6.308 1.00 98.00 82 ALA A N 1
ATOM 634 C CA . ALA A 1 82 ? -13.772 -9.691 7.418 1.00 98.00 82 ALA A CA 1
ATOM 635 C C . ALA A 1 82 ? -13.930 -9.031 8.800 1.00 98.00 82 ALA A C 1
ATOM 637 O O . ALA A 1 82 ? -14.553 -9.611 9.687 1.00 98.00 82 ALA A O 1
ATOM 638 N N . LEU A 1 83 ? -13.337 -7.852 9.002 1.00 97.62 83 LEU A N 1
ATOM 639 C CA . LEU A 1 83 ? -13.184 -7.209 10.316 1.00 97.62 83 LEU A CA 1
ATOM 640 C C . LEU A 1 83 ? -13.902 -5.856 10.424 1.00 97.62 83 LEU A C 1
ATOM 642 O O . LEU A 1 83 ? -13.964 -5.282 11.509 1.00 97.62 83 LEU A O 1
ATOM 646 N N . GLY A 1 84 ? -14.437 -5.348 9.315 1.00 98.00 84 GLY A N 1
ATOM 647 C CA . GLY A 1 84 ? -14.888 -3.968 9.181 1.00 98.00 84 GLY A CA 1
ATOM 648 C C . GLY A 1 84 ? -13.750 -3.015 8.777 1.00 98.00 84 GLY A C 1
ATOM 649 O O . GLY A 1 84 ? -12.571 -3.303 9.010 1.00 98.00 84 GLY A O 1
ATOM 650 N N . PRO A 1 85 ? -14.075 -1.870 8.148 1.00 97.94 85 PRO A N 1
ATOM 651 C CA . PRO A 1 85 ? -13.090 -0.837 7.840 1.00 97.94 85 PRO A CA 1
ATOM 652 C C . PRO A 1 85 ? -12.546 -0.183 9.121 1.00 97.94 85 PRO A C 1
ATOM 654 O O . PRO A 1 85 ? -13.178 -0.226 10.177 1.00 97.94 85 PRO A O 1
ATOM 657 N N . TYR A 1 86 ? -11.385 0.471 9.027 1.00 97.88 86 TYR A N 1
ATOM 658 C CA . TYR A 1 86 ? -10.859 1.272 10.137 1.00 97.88 86 TYR A CA 1
ATOM 659 C C . TYR A 1 86 ? -11.786 2.460 10.448 1.00 97.88 86 TYR A C 1
ATOM 661 O O . TYR A 1 86 ? -12.484 2.969 9.570 1.00 97.88 86 TYR A O 1
ATOM 669 N N . GLU A 1 87 ? -11.780 2.923 11.701 1.00 98.06 87 GLU A N 1
ATOM 670 C CA . GLU A 1 87 ? -12.776 3.862 12.242 1.00 98.06 87 GLU A CA 1
ATOM 671 C C . GLU A 1 87 ? -12.914 5.145 11.408 1.00 98.06 87 GLU A C 1
ATOM 673 O O . GLU A 1 87 ? -14.017 5.627 11.159 1.00 98.06 87 GLU A O 1
ATOM 678 N N . SER A 1 88 ? -11.795 5.690 10.931 1.00 97.69 88 SER A N 1
ATOM 679 C CA . SER A 1 88 ? -11.780 6.924 10.143 1.00 97.69 88 SER A CA 1
ATOM 680 C C . SER A 1 88 ? -11.813 6.702 8.623 1.00 97.69 88 SER A C 1
ATOM 682 O O . SER A 1 88 ? -11.330 7.560 7.882 1.00 97.69 88 SER A O 1
ATOM 684 N N . PHE A 1 89 ? -12.283 5.550 8.134 1.00 98.06 89 PHE A N 1
ATOM 685 C CA . PHE A 1 89 ? -12.361 5.285 6.692 1.00 98.06 89 PHE A CA 1
ATOM 686 C C . PHE A 1 89 ? -13.416 6.159 6.008 1.00 98.06 89 PHE A C 1
ATOM 688 O O . PHE A 1 89 ? -13.157 6.707 4.935 1.00 98.06 89 PHE A O 1
ATOM 695 N N . GLY A 1 90 ? -14.584 6.327 6.637 1.00 97.62 90 GLY A N 1
ATOM 696 C CA . GLY A 1 90 ? -15.678 7.132 6.097 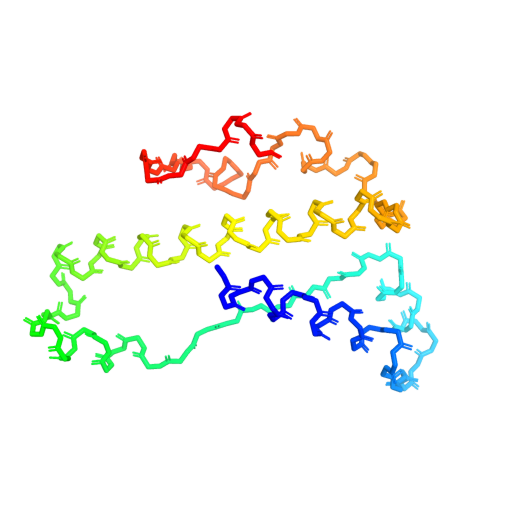1.00 97.62 90 GLY A CA 1
ATOM 697 C C . GLY A 1 90 ? -15.265 8.588 5.868 1.00 97.62 90 GLY A C 1
ATOM 698 O O . GLY A 1 90 ? -14.768 9.251 6.775 1.00 97.62 90 GLY A O 1
ATOM 699 N N . GLY A 1 91 ? -15.461 9.082 4.644 1.00 95.88 91 GLY A N 1
ATOM 700 C CA . GLY A 1 91 ? -15.090 10.443 4.239 1.00 95.88 91 GLY A CA 1
ATOM 701 C C . GLY A 1 91 ? -13.656 10.584 3.714 1.00 95.88 91 GLY A C 1
ATOM 702 O O . GLY A 1 91 ? -13.284 11.656 3.237 1.00 95.88 91 GLY A O 1
ATOM 703 N N . SER A 1 92 ? -12.851 9.517 3.744 1.00 97.06 92 SER A N 1
ATOM 704 C CA . SER A 1 92 ? -11.526 9.495 3.116 1.00 97.06 92 SER A CA 1
ATOM 705 C C . SER A 1 92 ? -11.602 9.536 1.580 1.00 97.06 92 SER A C 1
ATOM 707 O O . SER A 1 92 ? -12.651 9.295 0.979 1.00 97.06 92 SER A O 1
ATOM 709 N N . HIS A 1 93 ? -10.470 9.812 0.921 1.00 96.69 93 HIS A N 1
ATOM 710 C CA . HIS A 1 93 ? -10.343 9.710 -0.540 1.00 96.69 93 HIS A CA 1
ATOM 711 C C . HIS A 1 93 ? -10.705 8.306 -1.046 1.00 96.69 93 HIS A C 1
ATOM 713 O O . HIS A 1 93 ? -11.589 8.189 -1.889 1.00 96.69 93 HIS A O 1
ATOM 719 N N . LEU A 1 94 ? -10.139 7.257 -0.439 1.00 96.06 94 LEU A N 1
ATOM 720 C CA . LEU A 1 94 ? -10.422 5.871 -0.823 1.00 96.06 94 LEU A CA 1
ATOM 721 C C . LEU A 1 94 ? -11.893 5.483 -0.614 1.00 96.06 94 LEU A C 1
ATOM 723 O O . LEU A 1 94 ? -12.452 4.784 -1.448 1.00 96.06 94 LEU A O 1
ATOM 727 N N . SER A 1 95 ? -12.568 5.997 0.423 1.00 96.62 95 SER A N 1
ATOM 728 C CA . SER A 1 95 ? -14.015 5.755 0.598 1.00 96.62 95 SER A CA 1
ATOM 729 C C . SER A 1 95 ? -14.893 6.356 -0.507 1.00 96.62 95 SER A C 1
ATOM 731 O O . SER A 1 95 ? -16.061 6.002 -0.625 1.00 96.62 95 SER A O 1
ATOM 733 N N . ARG A 1 96 ? -14.334 7.268 -1.311 1.00 96.06 96 ARG A N 1
ATOM 734 C CA . ARG A 1 96 ? -14.971 7.882 -2.483 1.00 96.06 96 ARG A CA 1
ATOM 735 C C . ARG A 1 96 ? -14.444 7.301 -3.800 1.00 96.06 96 ARG A C 1
ATOM 737 O O . ARG A 1 96 ? -14.680 7.898 -4.843 1.00 96.06 96 ARG A O 1
ATOM 744 N N . GLY A 1 97 ? -13.701 6.193 -3.742 1.00 94.94 97 GLY A N 1
ATOM 745 C CA . GLY A 1 97 ? -13.062 5.577 -4.903 1.00 94.94 97 GLY A CA 1
ATOM 746 C C . GLY A 1 97 ? -11.864 6.355 -5.450 1.00 94.94 97 GLY A C 1
ATOM 747 O O . GLY A 1 97 ? -11.465 6.095 -6.572 1.00 94.94 97 GLY A O 1
ATOM 748 N N . VAL A 1 98 ? -11.303 7.311 -4.691 1.00 96.69 98 VAL A N 1
ATOM 749 C CA . VAL A 1 98 ? -10.165 8.122 -5.149 1.00 96.69 98 VAL A CA 1
ATOM 750 C C . VAL A 1 98 ? -8.847 7.519 -4.670 1.00 96.69 98 VAL A C 1
ATOM 752 O O . VAL A 1 98 ? -8.537 7.552 -3.470 1.00 96.69 98 VAL A O 1
ATOM 755 N N . PHE A 1 99 ? -8.053 7.005 -5.605 1.00 97.00 99 PHE A N 1
ATOM 756 C CA . PHE A 1 99 ? -6.776 6.337 -5.345 1.00 97.00 99 PHE A CA 1
ATOM 757 C C . PHE A 1 99 ? -5.581 7.299 -5.343 1.00 97.00 99 PHE A C 1
ATOM 759 O O . PHE A 1 99 ? -5.634 8.427 -5.833 1.00 97.00 99 PHE A O 1
ATOM 766 N N . GLN A 1 100 ? -4.441 6.833 -4.820 1.00 96.75 100 GLN A N 1
ATOM 767 C CA . GLN A 1 100 ? -3.228 7.651 -4.698 1.00 96.75 100 GLN A CA 1
ATOM 768 C C . GLN A 1 100 ? -2.716 8.192 -6.042 1.00 96.75 100 GLN A C 1
ATOM 770 O O . GLN A 1 100 ? -2.226 9.321 -6.102 1.00 96.75 100 GLN A O 1
ATOM 775 N N . PHE A 1 101 ? -2.805 7.404 -7.116 1.00 96.19 101 PHE A N 1
ATOM 776 C CA . PHE A 1 101 ? -2.366 7.855 -8.437 1.00 96.19 101 PHE A CA 1
ATOM 777 C C . PHE A 1 101 ? -3.251 8.985 -8.976 1.00 96.19 101 PHE A C 1
ATOM 779 O O . PHE A 1 101 ? -2.719 9.902 -9.594 1.00 96.19 101 PHE A O 1
ATOM 786 N N . GLU A 1 102 ? -4.552 8.996 -8.671 1.00 95.94 102 GLU A N 1
ATOM 787 C CA . GLU A 1 102 ? -5.454 10.078 -9.082 1.00 95.94 102 GLU A CA 1
ATOM 788 C C . GLU A 1 102 ? -5.137 11.375 -8.344 1.00 95.94 102 GLU A C 1
ATOM 790 O O . GLU A 1 102 ? -5.075 12.437 -8.961 1.00 95.94 102 GLU A O 1
ATOM 795 N N . ILE A 1 103 ? -4.837 11.289 -7.042 1.00 95.88 103 ILE A N 1
ATOM 796 C CA . ILE A 1 103 ? -4.371 12.438 -6.248 1.00 95.88 103 ILE A CA 1
ATOM 797 C C . ILE A 1 103 ? -3.085 13.021 -6.854 1.00 95.88 103 ILE A C 1
ATOM 799 O O . ILE A 1 103 ? -2.903 14.236 -6.888 1.00 95.88 103 ILE A O 1
ATOM 803 N N . ALA A 1 104 ? -2.199 12.161 -7.360 1.00 94.25 104 ALA A N 1
ATOM 804 C CA . ALA A 1 104 ? -0.959 12.564 -8.018 1.00 94.25 104 ALA A CA 1
ATOM 805 C C . ALA A 1 104 ? -1.142 13.038 -9.477 1.00 94.25 104 ALA A C 1
ATOM 807 O O . ALA A 1 104 ? -0.153 13.390 -10.120 1.00 94.25 104 ALA A O 1
ATOM 808 N N . GLY A 1 105 ? -2.364 13.030 -10.024 1.00 95.69 105 GLY A N 1
ATOM 809 C CA . GLY A 1 105 ? -2.630 13.360 -11.429 1.00 95.69 105 GLY A CA 1
ATOM 810 C C . GLY A 1 105 ? -2.063 12.340 -12.425 1.00 95.69 105 GLY A C 1
ATOM 811 O O . GLY A 1 105 ? -1.811 12.674 -13.583 1.00 95.69 105 GLY A O 1
ATOM 812 N N . ALA A 1 106 ? -1.824 11.108 -11.977 1.00 93.69 106 ALA A N 1
ATOM 813 C CA . ALA A 1 106 ? -1.311 10.003 -12.773 1.00 93.69 106 ALA A CA 1
ATOM 814 C C . ALA A 1 106 ? -2.427 9.013 -13.141 1.00 93.69 106 ALA A C 1
ATOM 816 O O . ALA A 1 106 ? -3.484 8.969 -12.515 1.00 93.69 106 ALA A O 1
ATOM 817 N N . LYS A 1 107 ? -2.166 8.191 -14.160 1.00 92.38 107 LYS A N 1
ATOM 818 C CA . LYS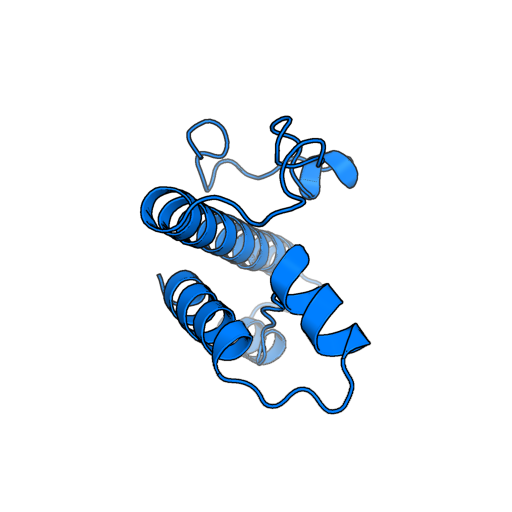 A 1 107 ? -3.020 7.059 -14.536 1.00 92.38 107 LYS A CA 1
ATOM 819 C C . LYS A 1 107 ? -2.263 5.750 -14.312 1.00 92.38 107 LYS A C 1
ATOM 821 O O . LYS A 1 107 ? -1.056 5.725 -14.586 1.00 92.38 107 LYS A O 1
ATOM 826 N N . PRO A 1 108 ? -2.933 4.696 -13.819 1.00 93.38 108 PRO A N 1
ATOM 827 C CA . PRO A 1 108 ? -2.328 3.378 -13.728 1.00 93.38 108 PRO A CA 1
ATOM 828 C C . PRO A 1 108 ? -2.098 2.803 -15.132 1.00 93.38 108 PRO A C 1
ATOM 830 O O . PRO A 1 108 ? -2.556 3.364 -16.134 1.00 93.38 108 PRO A O 1
ATOM 833 N N . SER A 1 109 ? -1.351 1.707 -15.215 1.00 93.19 109 SER A N 1
ATOM 834 C CA . SER A 1 109 ? -1.272 0.933 -16.451 1.00 93.19 109 SER A CA 1
ATOM 835 C C . SER A 1 109 ? -2.462 -0.027 -16.560 1.00 93.19 109 SER A C 1
ATOM 837 O O . SER A 1 109 ? -3.286 -0.126 -15.659 1.00 93.19 109 SER A O 1
ATOM 839 N N . GLU A 1 110 ? -2.544 -0.764 -17.667 1.00 94.25 110 GLU A N 1
ATOM 840 C CA . GLU A 1 110 ? -3.557 -1.813 -17.872 1.00 94.25 110 GLU A CA 1
ATOM 841 C C . GLU A 1 110 ? -3.166 -3.152 -17.209 1.00 94.25 110 GLU A C 1
ATOM 843 O O . GLU A 1 110 ? -3.749 -4.193 -17.501 1.00 94.25 110 GLU A O 1
ATOM 848 N N . LEU A 1 111 ? -2.133 -3.163 -16.354 1.00 96.06 111 LEU 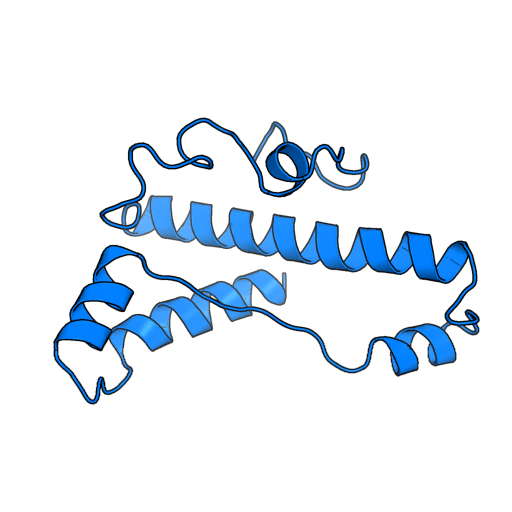A N 1
ATOM 849 C CA . LEU A 1 111 ? -1.623 -4.387 -15.729 1.00 96.06 111 LEU A CA 1
ATOM 850 C C . LEU A 1 111 ? -2.605 -4.985 -14.710 1.00 96.06 111 LEU A C 1
ATOM 852 O O . LEU A 1 111 ? -2.625 -6.203 -14.532 1.00 96.06 111 LEU A O 1
ATOM 856 N N . TRP A 1 112 ? -3.377 -4.135 -14.035 1.00 97.25 112 TRP A N 1
ATOM 857 C CA . TRP A 1 112 ? -4.330 -4.520 -12.998 1.00 97.25 112 TRP A CA 1
ATOM 858 C C . TRP A 1 112 ? -5.686 -3.858 -13.239 1.00 97.25 112 TRP A C 1
ATOM 860 O O . TRP A 1 112 ? -5.752 -2.733 -13.732 1.00 97.25 112 TRP A O 1
ATOM 870 N N . ASP A 1 113 ? -6.756 -4.558 -12.869 1.00 95.94 113 ASP A N 1
ATOM 871 C CA . ASP A 1 113 ? -8.129 -4.066 -12.992 1.00 95.94 113 ASP A CA 1
ATOM 872 C C . ASP A 1 113 ? -8.498 -3.215 -11.770 1.00 95.94 113 ASP A C 1
ATOM 874 O O . ASP A 1 113 ? -9.011 -3.710 -10.769 1.00 95.94 113 ASP A O 1
ATOM 878 N N . TRP A 1 114 ? -8.162 -1.926 -11.836 1.00 95.75 114 TRP A N 1
ATOM 879 C CA . TRP A 1 114 ? -8.427 -0.966 -10.762 1.00 95.75 114 TRP A CA 1
ATOM 880 C C . TRP A 1 114 ? -9.912 -0.640 -10.582 1.00 95.75 114 TRP A C 1
ATOM 882 O O . TRP A 1 114 ? -10.286 -0.192 -9.503 1.00 95.75 114 TRP A O 1
ATOM 892 N N . ASP A 1 115 ? -10.742 -0.870 -11.602 1.00 93.06 115 ASP A N 1
ATOM 893 C CA . ASP A 1 115 ? -12.181 -0.598 -11.540 1.00 93.06 115 ASP A CA 1
ATOM 894 C C . ASP A 1 115 ? -12.932 -1.710 -10.790 1.00 93.06 115 ASP A C 1
ATOM 896 O O . ASP A 1 115 ? -13.973 -1.460 -10.179 1.00 93.06 115 ASP A O 1
ATOM 900 N N . ALA A 1 116 ? -12.412 -2.941 -10.826 1.00 93.00 116 ALA A N 1
ATOM 901 C CA . ALA A 1 116 ? -12.968 -4.079 -10.095 1.00 93.00 116 ALA A CA 1
ATOM 902 C C . ALA A 1 116 ? -12.560 -4.143 -8.609 1.00 93.00 116 ALA A C 1
ATOM 904 O O . ALA A 1 116 ? -13.135 -4.946 -7.867 1.00 93.00 116 ALA A O 1
ATOM 905 N N . LEU A 1 117 ? -11.557 -3.358 -8.198 1.00 90.31 117 LEU A N 1
ATOM 906 C CA . LEU A 1 117 ? -10.958 -3.361 -6.858 1.00 90.31 117 LEU A CA 1
ATOM 907 C C . LEU A 1 117 ? -11.764 -2.544 -5.838 1.00 90.31 117 LEU A C 1
ATOM 909 O O . LEU A 1 117 ? -11.988 -3.081 -4.726 1.00 90.31 117 LEU A O 1
#

InterPro domains:
  IPR000788 Ribonucleotide reductase large subunit, C-terminal [PF02867] (1-117)
  IPR000788 Ribonucleotide reductase large subunit, C-terminal [PR01183] (32-54)
  IPR000788 Ribonucleotide reductase large subunit, C-terminal [PR01183] (60-83)
  IPR039718 Ribonucleoside-diphosphate reductase large subunit [PTHR11573] (2-117)

Secondary structure (DSSP, 8-state):
-HHHHHHHHHHHHHHHSPPSSHHHHHHHHHH---------HHHHHHHTT--TTSHHHHHHHHHHHHHHHHHHHHHHHHHHHHH---TT-TTSTGGGT--HHHHTT----TTS-SS--

Radius of gyration: 16.71 Å; chains: 1; bounding box: 37×26×45 Å